Protein AF-A0AAV7U2W4-F1 (afdb_monomer_lite)

Structure (mmCIF, N/CA/C/O backbone):
data_AF-A0AAV7U2W4-F1
#
_entry.id   AF-A0AAV7U2W4-F1
#
loop_
_atom_site.group_PDB
_atom_site.id
_atom_site.type_symbol
_atom_site.label_atom_id
_atom_site.label_alt_id
_atom_sit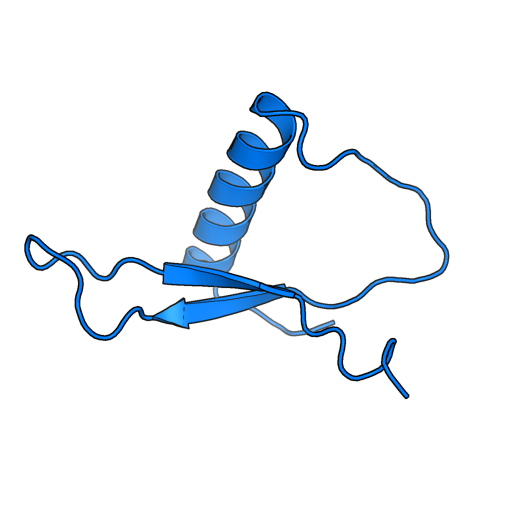e.label_comp_id
_atom_site.label_asym_id
_atom_site.label_entity_id
_atom_site.label_seq_id
_atom_site.pdbx_PDB_ins_code
_atom_site.Cartn_x
_atom_site.Cartn_y
_atom_site.Cartn_z
_atom_site.occupancy
_atom_site.B_iso_or_equiv
_atom_site.auth_seq_id
_atom_site.auth_comp_id
_atom_site.auth_asym_id
_atom_site.auth_atom_id
_atom_site.pdbx_PDB_model_num
ATOM 1 N N . ILE A 1 1 ? -10.177 -11.605 -1.909 1.00 60.00 1 ILE A N 1
ATOM 2 C CA . ILE A 1 1 ? -8.749 -11.194 -1.893 1.00 60.00 1 ILE A CA 1
ATOM 3 C C . ILE A 1 1 ? -8.139 -11.608 -3.228 1.00 60.00 1 ILE A C 1
ATOM 5 O O . ILE A 1 1 ? -8.204 -12.783 -3.564 1.00 60.00 1 ILE A O 1
ATOM 9 N N . TYR A 1 2 ? -7.657 -10.662 -4.035 1.00 73.06 2 TYR A N 1
ATOM 10 C CA . TYR A 1 2 ? -7.172 -10.949 -5.390 1.00 73.06 2 TYR A CA 1
ATOM 11 C C . TYR A 1 2 ? -5.842 -11.710 -5.362 1.00 73.06 2 TYR A C 1
ATOM 13 O O . TYR A 1 2 ? -4.925 -11.354 -4.621 1.00 73.06 2 TYR A O 1
ATOM 21 N N . ARG A 1 3 ? -5.719 -12.749 -6.194 1.00 84.06 3 ARG A N 1
ATOM 22 C CA . ARG A 1 3 ? -4.446 -13.444 -6.401 1.00 84.06 3 ARG A CA 1
ATOM 23 C C . ARG A 1 3 ? -3.536 -12.560 -7.252 1.00 84.06 3 ARG A C 1
ATOM 25 O O . ARG A 1 3 ? -3.894 -12.221 -8.372 1.00 84.06 3 ARG A O 1
ATOM 32 N N . GLN A 1 4 ? -2.363 -12.231 -6.720 1.00 84.19 4 GLN A N 1
ATOM 33 C CA . GLN A 1 4 ? -1.335 -11.460 -7.417 1.00 84.19 4 GLN A CA 1
ATOM 34 C C . GLN A 1 4 ? -0.129 -12.353 -7.753 1.00 84.19 4 GLN A C 1
ATOM 36 O O . GLN A 1 4 ? 0.210 -13.213 -6.932 1.00 84.19 4 GLN A O 1
ATOM 41 N N . PRO A 1 5 ? 0.519 -12.168 -8.919 1.00 86.88 5 PRO A N 1
ATOM 42 C CA . PRO A 1 5 ? 1.823 -12.761 -9.210 1.00 86.88 5 PRO A CA 1
ATOM 43 C C . PRO A 1 5 ? 2.889 -12.277 -8.219 1.00 86.88 5 PRO A C 1
ATOM 45 O O . PRO A 1 5 ? 2.785 -11.172 -7.687 1.00 86.88 5 PRO A O 1
ATOM 48 N N . ASP A 1 6 ? 3.945 -13.061 -8.009 1.00 87.12 6 ASP A N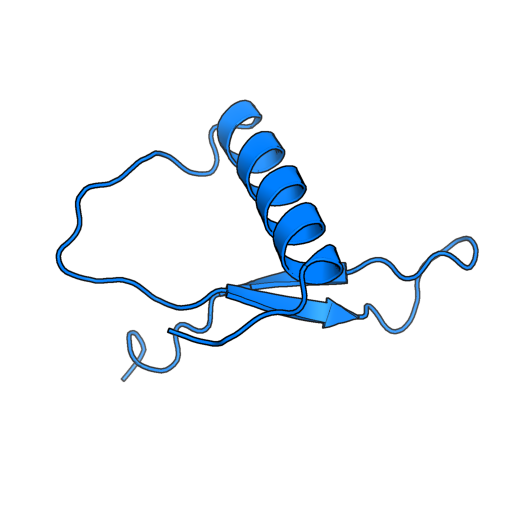 1
ATOM 49 C CA . ASP A 1 6 ? 4.936 -12.755 -6.966 1.00 87.12 6 ASP A CA 1
ATOM 50 C C . ASP A 1 6 ? 5.678 -11.433 -7.206 1.00 87.12 6 ASP A C 1
ATOM 52 O O . ASP A 1 6 ? 5.758 -10.612 -6.298 1.00 87.12 6 ASP A O 1
ATOM 56 N N . HIS A 1 7 ? 6.063 -11.135 -8.451 1.00 83.94 7 HIS A N 1
ATOM 57 C CA . HIS A 1 7 ? 6.683 -9.847 -8.792 1.00 83.94 7 HIS A CA 1
ATOM 58 C C . HIS A 1 7 ? 5.785 -8.636 -8.468 1.00 83.94 7 HIS A C 1
ATOM 60 O O . HIS A 1 7 ? 6.275 -7.570 -8.110 1.00 83.94 7 HIS A O 1
ATOM 66 N N . VAL A 1 8 ? 4.459 -8.794 -8.561 1.00 86.56 8 VAL A N 1
ATOM 67 C CA . VAL A 1 8 ? 3.491 -7.741 -8.216 1.00 86.56 8 VAL A CA 1
ATOM 68 C C . VAL A 1 8 ? 3.404 -7.587 -6.698 1.00 86.56 8 VAL A C 1
ATOM 70 O O . VAL A 1 8 ? 3.348 -6.467 -6.196 1.00 86.56 8 VAL A O 1
ATOM 73 N N . ARG A 1 9 ? 3.433 -8.699 -5.952 1.00 88.94 9 ARG A N 1
ATOM 74 C CA . ARG A 1 9 ? 3.437 -8.679 -4.481 1.00 88.94 9 ARG A CA 1
ATOM 75 C C . ARG A 1 9 ? 4.671 -7.982 -3.928 1.00 88.94 9 ARG A C 1
ATOM 77 O O . ARG A 1 9 ? 4.542 -7.232 -2.965 1.00 88.94 9 ARG A O 1
ATOM 84 N N . ASP A 1 10 ? 5.831 -8.203 -4.532 1.00 90.38 10 ASP A N 1
ATOM 85 C CA . ASP A 1 10 ? 7.070 -7.562 -4.095 1.00 90.38 10 ASP A CA 1
ATOM 86 C C . ASP A 1 10 ? 7.030 -6.047 -4.332 1.00 90.38 10 ASP A C 1
ATOM 88 O O . ASP A 1 10 ? 7.371 -5.284 -3.429 1.00 90.38 10 ASP A O 1
ATOM 92 N N . CYS A 1 11 ? 6.501 -5.594 -5.475 1.00 89.38 11 CYS A N 1
ATOM 93 C CA . CYS A 1 11 ? 6.246 -4.167 -5.704 1.00 89.38 11 CYS A CA 1
ATOM 94 C C . CYS A 1 11 ? 5.259 -3.575 -4.684 1.00 89.38 11 CYS A C 1
ATOM 96 O O . CYS A 1 11 ? 5.493 -2.480 -4.177 1.00 89.38 11 CYS A O 1
ATOM 98 N N . ILE A 1 12 ? 4.177 -4.292 -4.351 1.00 91.94 12 ILE A N 1
ATOM 99 C CA . ILE A 1 12 ? 3.210 -3.855 -3.328 1.00 91.94 12 ILE A CA 1
ATOM 100 C C . ILE A 1 12 ? 3.905 -3.697 -1.972 1.00 91.94 12 ILE A C 1
ATOM 102 O O . ILE A 1 12 ? 3.734 -2.669 -1.324 1.00 91.94 12 ILE A O 1
ATOM 106 N N . LYS A 1 13 ? 4.709 -4.680 -1.551 1.00 92.56 13 LYS A N 1
ATOM 107 C CA . LYS A 1 13 ? 5.437 -4.631 -0.273 1.00 92.56 13 LYS A CA 1
ATOM 108 C C . LYS A 1 13 ? 6.402 -3.448 -0.202 1.00 92.56 13 LYS A C 1
ATOM 110 O O . LYS A 1 13 ? 6.447 -2.780 0.824 1.00 92.56 13 LYS A O 1
ATOM 115 N N . GLN A 1 14 ? 7.142 -3.181 -1.279 1.00 93.31 14 GLN A N 1
ATOM 116 C CA . GLN A 1 14 ? 8.074 -2.051 -1.343 1.00 93.31 14 GLN A CA 1
ATOM 117 C C . GLN A 1 14 ? 7.351 -0.708 -1.195 1.00 93.31 14 GLN A C 1
ATOM 119 O O . GLN A 1 14 ? 7.789 0.137 -0.416 1.00 93.31 14 GLN A O 1
ATOM 124 N N . GLU A 1 15 ? 6.226 -0.517 -1.889 1.00 93.56 15 GLU A N 1
ATOM 125 C CA . GLU A 1 15 ? 5.479 0.741 -1.786 1.00 93.56 15 GLU A CA 1
ATOM 126 C C . GLU A 1 15 ? 4.804 0.892 -0.414 1.00 93.56 15 GLU A C 1
ATOM 128 O O . GLU A 1 15 ? 4.821 1.980 0.154 1.00 93.56 15 GLU A O 1
ATOM 133 N N . VAL A 1 16 ? 4.273 -0.194 0.166 1.00 95.00 16 VAL A N 1
ATOM 134 C CA . VAL A 1 16 ? 3.722 -0.177 1.535 1.00 95.00 16 VAL A CA 1
ATOM 135 C C . VAL A 1 16 ? 4.791 0.209 2.552 1.00 95.00 16 VAL A C 1
ATOM 137 O O . VAL A 1 16 ? 4.542 1.081 3.378 1.00 95.00 16 VAL A O 1
ATOM 140 N N . GLN A 1 17 ? 5.988 -0.376 2.462 1.00 96.50 17 GLN A N 1
ATOM 141 C CA . GLN A 1 17 ? 7.102 -0.042 3.349 1.00 96.50 17 GLN A CA 1
ATOM 142 C C . GLN A 1 17 ? 7.477 1.442 3.252 1.00 96.50 17 GLN A C 1
ATOM 144 O O . GLN A 1 17 ? 7.602 2.122 4.267 1.00 96.50 17 GLN A O 1
ATOM 149 N N . LYS A 1 18 ? 7.565 1.975 2.033 1.00 95.88 18 LYS A N 1
ATOM 150 C CA . LYS A 1 18 ? 7.824 3.399 1.806 1.00 95.88 18 LYS A CA 1
ATOM 151 C C . LYS A 1 18 ? 6.720 4.290 2.385 1.00 95.88 18 LYS A C 1
ATOM 153 O O . LYS A 1 18 ? 7.016 5.324 2.973 1.00 95.88 18 LYS A O 1
ATOM 158 N N . MET A 1 19 ? 5.448 3.917 2.233 1.00 96.12 19 MET A N 1
ATOM 159 C CA . MET A 1 19 ? 4.334 4.685 2.803 1.00 96.12 19 MET A CA 1
ATOM 160 C C . MET A 1 19 ? 4.312 4.641 4.338 1.00 96.12 19 MET A C 1
ATOM 162 O O . MET A 1 19 ? 3.946 5.644 4.950 1.00 96.12 19 MET A O 1
ATOM 166 N N . LEU A 1 20 ? 4.719 3.519 4.947 1.00 97.38 20 LEU A N 1
ATOM 167 C CA . LEU A 1 20 ? 4.906 3.396 6.398 1.00 97.38 20 LEU A CA 1
ATOM 168 C C . LEU A 1 20 ? 6.023 4.331 6.881 1.00 97.38 20 LEU A C 1
ATOM 170 O O . LEU A 1 20 ? 5.834 5.062 7.847 1.00 97.38 20 LEU A O 1
ATOM 174 N N . GLU A 1 21 ? 7.159 4.361 6.180 1.00 97.75 21 GLU A N 1
ATOM 175 C CA . GLU A 1 21 ? 8.287 5.256 6.489 1.00 97.75 21 GLU A CA 1
ATOM 176 C C . GLU A 1 21 ? 7.924 6.738 6.337 1.00 97.75 21 GLU A C 1
ATOM 178 O O . GLU A 1 21 ? 8.362 7.571 7.128 1.00 97.75 21 GLU A O 1
ATOM 183 N N . LEU A 1 22 ? 7.094 7.071 5.346 1.00 97.31 22 LEU A N 1
ATOM 184 C CA . LEU A 1 22 ? 6.567 8.423 5.153 1.00 97.31 22 LEU A CA 1
ATOM 185 C C . LEU A 1 22 ? 5.462 8.793 6.157 1.00 97.31 22 LEU A C 1
ATOM 187 O O . LEU A 1 22 ? 5.037 9.947 6.17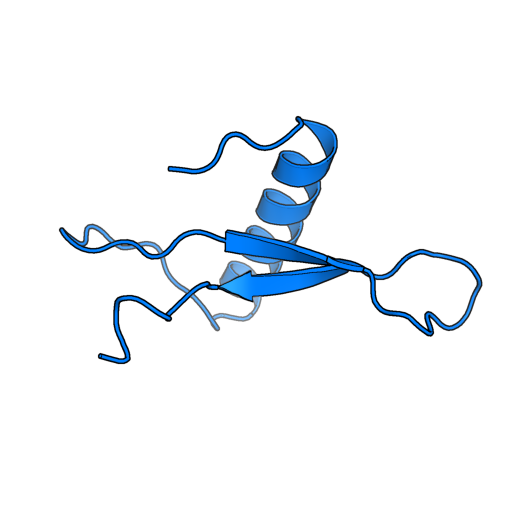6 1.00 97.31 22 LEU A O 1
ATOM 191 N N . GLY A 1 23 ? 4.968 7.842 6.957 1.00 96.81 23 GLY A N 1
ATOM 192 C CA . GLY A 1 23 ? 3.873 8.057 7.907 1.00 96.81 23 GLY A CA 1
ATOM 193 C C . GLY A 1 23 ? 2.511 8.315 7.253 1.00 96.81 23 GLY A C 1
ATOM 194 O O . GLY A 1 23 ? 1.629 8.889 7.883 1.00 96.81 23 GLY A O 1
ATOM 195 N N . VAL A 1 24 ? 2.333 7.928 5.984 1.00 97.00 24 VAL A N 1
ATOM 196 C CA . VAL A 1 24 ? 1.068 8.111 5.242 1.00 97.00 24 VAL A CA 1
ATOM 197 C C . VAL A 1 24 ? 0.073 6.985 5.543 1.00 97.00 24 VAL A C 1
ATOM 199 O O . VAL A 1 24 ? -1.134 7.173 5.405 1.00 97.00 24 VAL A O 1
ATOM 202 N N . VAL A 1 25 ? 0.571 5.813 5.944 1.00 96.25 25 VAL A N 1
ATOM 203 C CA . VAL A 1 25 ? -0.234 4.644 6.330 1.00 96.25 25 VAL A CA 1
ATOM 204 C C . VAL A 1 25 ? 0.278 4.059 7.643 1.00 96.25 25 VAL A C 1
ATOM 206 O O . VAL A 1 25 ? 1.428 4.277 8.019 1.00 96.25 25 VAL A O 1
ATOM 209 N N . GLU A 1 26 ? -0.559 3.264 8.304 1.00 96.88 26 GLU A N 1
ATOM 210 C CA . GLU A 1 26 ? -0.225 2.540 9.530 1.00 96.88 26 GLU A CA 1
ATOM 211 C C . GLU A 1 26 ? -0.754 1.100 9.492 1.00 96.88 26 GLU A C 1
ATOM 213 O O . GLU A 1 26 ? -1.612 0.745 8.677 1.00 96.88 26 GLU A O 1
ATOM 218 N N . HIS A 1 27 ? -0.231 0.254 10.378 1.00 96.12 27 HIS A N 1
ATOM 219 C CA . HIS A 1 27 ? -0.780 -1.084 10.582 1.00 96.12 27 HIS A CA 1
ATOM 220 C C . HIS A 1 27 ? -2.147 -0.976 11.264 1.00 96.12 27 HIS A C 1
ATOM 222 O O . HIS A 1 27 ? -2.316 -0.190 12.190 1.00 96.12 27 HIS A O 1
ATOM 228 N N . SER A 1 28 ? -3.115 -1.784 10.830 1.00 95.00 28 SER A N 1
ATOM 229 C CA . SER A 1 28 ? -4.465 -1.785 11.398 1.00 95.00 28 SER A CA 1
ATOM 230 C C . SER A 1 28 ? -5.013 -3.201 11.555 1.00 95.00 28 SER A C 1
ATOM 232 O O . SER A 1 28 ? -4.718 -4.091 10.756 1.00 95.00 28 SER A O 1
ATOM 234 N N . GLU A 1 29 ? -5.851 -3.387 12.573 1.00 95.94 29 GLU A N 1
ATOM 235 C CA . GLU A 1 29 ? -6.662 -4.588 12.789 1.00 95.94 29 GLU A CA 1
ATOM 236 C 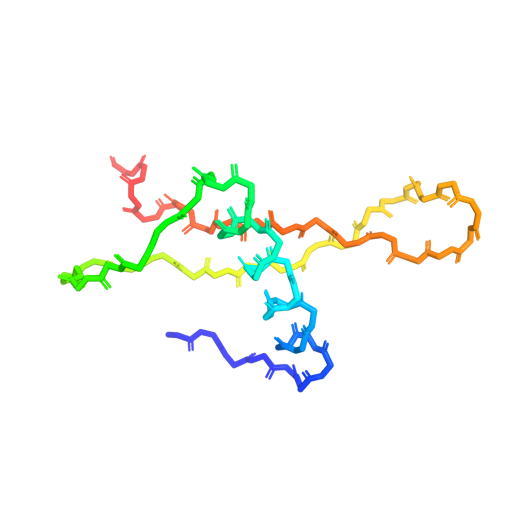C . GLU A 1 29 ? -8.137 -4.233 12.566 1.00 95.94 29 GLU A C 1
ATOM 238 O O . GLU A 1 29 ? -8.917 -4.050 13.498 1.00 95.94 29 GLU A O 1
ATOM 243 N N . SER A 1 30 ? -8.514 -4.055 11.299 1.00 92.69 30 SER A N 1
ATOM 244 C CA . SER A 1 30 ? -9.874 -3.675 10.911 1.00 92.69 30 SER A CA 1
ATOM 245 C C . SER A 1 30 ? -10.677 -4.890 10.436 1.00 92.69 30 SER A C 1
ATOM 247 O O . SER A 1 30 ? -10.144 -5.716 9.690 1.00 92.69 30 SER A O 1
ATOM 249 N N . PRO A 1 31 ? -11.983 -4.986 10.759 1.00 94.62 31 PRO A N 1
ATOM 250 C CA . PRO A 1 31 ? -12.869 -5.964 10.126 1.00 94.62 31 PRO A CA 1
ATOM 251 C C . PRO A 1 31 ? -13.120 -5.660 8.634 1.00 94.62 31 PRO A C 1
ATOM 253 O O . PRO A 1 31 ? -13.699 -6.485 7.928 1.00 94.62 31 PRO A O 1
ATOM 256 N N . TRP A 1 32 ? -12.676 -4.496 8.143 1.00 92.25 32 TRP A N 1
ATOM 257 C CA . TRP A 1 32 ? -12.835 -4.041 6.762 1.00 92.25 32 TRP A CA 1
ATOM 258 C C . TRP A 1 32 ? -11.492 -3.963 6.039 1.00 92.25 32 TRP A C 1
ATOM 260 O O . TRP A 1 32 ? -10.523 -3.416 6.566 1.00 92.25 32 TRP A O 1
ATOM 270 N N . ALA A 1 33 ? -11.458 -4.426 4.789 1.00 92.00 33 ALA A N 1
ATOM 271 C CA . ALA A 1 33 ? -10.290 -4.311 3.924 1.00 92.00 33 ALA A CA 1
ATOM 272 C C . ALA A 1 33 ? -10.701 -4.067 2.467 1.00 92.00 33 ALA A C 1
ATOM 274 O O . ALA A 1 33 ? -11.620 -4.706 1.953 1.00 92.00 33 ALA A O 1
ATOM 275 N N . SER A 1 34 ? -9.976 -3.175 1.789 1.00 93.12 34 SER A N 1
ATOM 276 C CA . SER A 1 34 ? -10.094 -2.945 0.345 1.00 93.12 34 SER A CA 1
ATOM 277 C C . SER A 1 34 ? -8.841 -3.469 -0.368 1.00 93.12 34 SER A C 1
ATOM 279 O O . SER A 1 34 ? -7.732 -3.298 0.141 1.00 93.12 34 SER A O 1
ATOM 281 N N . PRO A 1 35 ? -8.970 -4.144 -1.522 1.00 92.62 35 PRO A N 1
ATOM 282 C CA . PRO A 1 35 ? -7.827 -4.738 -2.199 1.00 92.62 35 PRO A CA 1
ATOM 283 C C . PRO A 1 35 ? -6.960 -3.696 -2.916 1.00 92.62 35 PRO A C 1
ATOM 285 O O . PRO A 1 35 ? -7.451 -2.686 -3.416 1.00 92.62 35 PRO A O 1
ATOM 288 N N . VAL A 1 36 ? -5.663 -3.993 -3.023 1.00 92.50 36 VAL A N 1
ATOM 289 C CA . VAL A 1 36 ? -4.690 -3.192 -3.780 1.00 92.50 36 VAL A CA 1
ATOM 290 C C . VAL A 1 36 ? -4.599 -3.685 -5.225 1.00 92.50 36 VAL A C 1
ATOM 292 O O . VAL A 1 36 ? -4.569 -4.892 -5.488 1.00 92.50 36 VAL A O 1
ATOM 295 N N . VAL A 1 37 ? -4.508 -2.741 -6.158 1.00 91.00 37 VAL A N 1
ATOM 296 C CA . VAL A 1 37 ? -4.350 -2.949 -7.597 1.00 91.00 37 VAL A CA 1
ATOM 297 C C . VAL A 1 37 ? -3.163 -2.120 -8.087 1.00 91.00 37 VAL A C 1
ATOM 299 O O . VAL A 1 37 ? -3.098 -0.9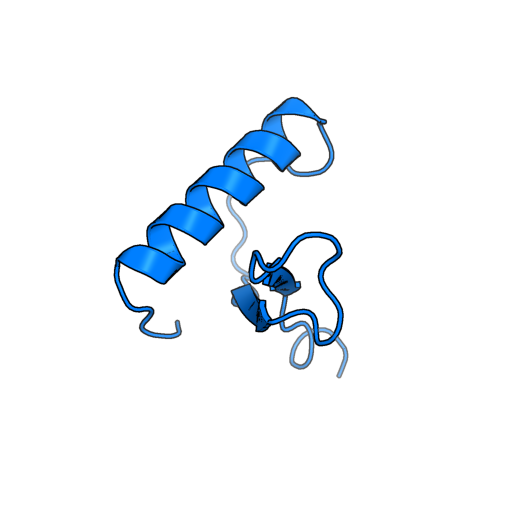15 -7.853 1.00 91.00 37 VAL A O 1
ATOM 302 N N . LEU A 1 38 ? -2.226 -2.762 -8.790 1.00 89.56 38 LEU A N 1
ATOM 303 C CA . LEU A 1 38 ? -1.131 -2.068 -9.466 1.00 89.56 38 LEU A CA 1
ATOM 304 C C . LEU A 1 38 ? -1.496 -1.795 -10.928 1.00 89.56 38 LEU A C 1
ATOM 306 O O . LEU A 1 38 ? -1.874 -2.712 -11.655 1.00 89.56 38 LEU A O 1
ATOM 310 N N . VAL A 1 39 ? -1.351 -0.542 -11.366 1.00 88.12 39 VAL A N 1
ATOM 311 C CA . VAL A 1 39 ? -1.681 -0.114 -12.738 1.00 88.12 39 VAL A CA 1
ATOM 312 C C . VAL A 1 39 ? -0.455 0.519 -13.398 1.00 88.12 39 VAL A C 1
ATOM 314 O O . VAL A 1 39 ? 0.130 1.429 -12.816 1.00 88.12 39 VAL A O 1
ATOM 317 N N . PRO A 1 40 ? -0.044 0.102 -14.607 1.00 85.81 40 PRO A N 1
ATOM 318 C CA . PRO A 1 40 ? 1.092 0.718 -15.285 1.00 85.81 40 PRO A CA 1
ATOM 319 C C . PRO A 1 40 ? 0.804 2.182 -15.640 1.00 85.81 40 PRO A C 1
ATOM 321 O O . PRO A 1 40 ? -0.270 2.524 -16.139 1.00 85.81 40 PRO A O 1
ATOM 324 N N . LYS A 1 41 ? 1.781 3.062 -15.416 1.00 84.44 41 LYS A N 1
ATOM 325 C CA . LYS A 1 41 ? 1.734 4.462 -15.846 1.00 84.44 41 LYS A CA 1
ATOM 326 C C . LYS A 1 41 ? 2.050 4.534 -17.352 1.00 84.44 41 LYS A C 1
ATOM 328 O O . LYS A 1 41 ? 3.116 4.070 -17.753 1.00 84.44 41 LYS A O 1
ATOM 333 N N . PRO A 1 42 ? 1.175 5.130 -18.189 1.00 76.50 42 PRO A N 1
ATOM 334 C CA . PRO A 1 42 ? 1.353 5.154 -19.649 1.00 76.50 42 PRO A CA 1
ATOM 335 C C . PRO A 1 42 ? 2.613 5.892 -20.127 1.00 76.50 42 PRO A C 1
ATOM 337 O O . PRO A 1 42 ? 3.214 5.511 -21.125 1.00 76.50 42 PRO A O 1
ATOM 340 N N . HIS A 1 43 ? 3.026 6.934 -19.401 1.00 68.38 43 HIS A N 1
ATOM 341 C CA . HIS A 1 43 ? 4.227 7.716 -19.688 1.00 68.38 43 HIS A CA 1
ATOM 342 C C . HIS A 1 43 ? 5.135 7.685 -18.465 1.00 68.38 43 HIS A C 1
ATOM 344 O O . HIS A 1 43 ? 4.980 8.484 -17.538 1.00 68.38 43 HIS A O 1
ATOM 350 N N . SER A 1 44 ? 6.066 6.742 -18.442 1.00 63.97 44 SER A N 1
ATOM 351 C CA . SER A 1 44 ? 7.203 6.839 -17.542 1.00 63.97 44 SER A CA 1
ATOM 352 C C . SER A 1 44 ? 8.308 7.582 -18.268 1.00 63.97 44 SER A C 1
ATOM 354 O O . SER A 1 44 ? 8.673 7.227 -19.391 1.00 63.97 44 SER A O 1
ATOM 356 N N . LYS A 1 45 ? 8.847 8.614 -17.627 1.00 57.66 45 LYS A N 1
ATOM 357 C CA . LYS A 1 45 ? 10.128 9.172 -18.049 1.00 57.66 45 LYS A CA 1
ATOM 358 C C . LYS A 1 45 ? 11.167 8.048 -17.866 1.00 57.66 45 LYS A C 1
ATOM 360 O O . LYS A 1 45 ? 11.063 7.272 -16.917 1.00 57.66 45 LYS A O 1
ATOM 365 N N . ASP A 1 46 ? 12.065 7.879 -18.830 1.00 60.66 46 ASP A N 1
ATOM 366 C CA . ASP A 1 46 ? 13.222 6.962 -18.774 1.00 60.66 46 ASP A CA 1
ATOM 367 C C . ASP A 1 46 ? 12.993 5.463 -19.069 1.00 60.66 46 ASP A C 1
ATOM 369 O O . ASP A 1 46 ? 13.829 4.627 -18.733 1.00 60.66 46 ASP A O 1
ATOM 373 N N . GLY A 1 47 ? 11.891 5.079 -19.726 1.00 58.62 47 GLY A N 1
ATOM 374 C CA . GLY A 1 47 ? 11.714 3.713 -20.264 1.00 58.62 47 GLY A CA 1
ATOM 375 C C . GLY A 1 47 ? 11.468 2.604 -19.227 1.00 58.62 47 GLY A C 1
ATOM 376 O O . GLY A 1 47 ? 11.165 1.468 -19.598 1.00 58.62 47 GLY A O 1
ATOM 377 N N . LYS A 1 48 ? 11.524 2.917 -17.927 1.00 62.19 48 LYS A N 1
ATOM 378 C CA . LYS A 1 48 ? 10.978 2.060 -16.861 1.00 62.19 48 LYS A CA 1
ATOM 379 C C . LYS A 1 48 ? 9.452 2.050 -16.931 1.00 62.19 48 LYS A C 1
ATOM 381 O O . LYS A 1 48 ? 8.854 3.010 -17.368 1.00 62.19 48 LYS A O 1
ATOM 386 N N . ARG A 1 49 ? 8.776 0.982 -16.509 1.00 65.56 49 ARG A N 1
ATOM 387 C CA . ARG A 1 49 ? 7.315 1.012 -16.309 1.00 65.56 49 ARG A CA 1
ATOM 388 C C . ARG A 1 49 ? 7.055 1.415 -14.862 1.00 65.56 49 ARG A C 1
ATOM 390 O O . ARG A 1 49 ? 7.131 0.572 -13.977 1.00 65.56 49 ARG A O 1
ATOM 397 N N . GLU A 1 50 ? 6.818 2.698 -14.606 1.00 79.19 50 GLU A N 1
ATOM 398 C CA . GLU A 1 50 ? 6.373 3.152 -13.283 1.00 79.19 50 GLU A CA 1
ATOM 399 C C . GLU A 1 50 ? 4.961 2.603 -13.016 1.00 79.19 50 GLU A C 1
ATOM 401 O O . GLU A 1 50 ? 4.076 2.720 -13.864 1.00 79.19 50 GLU A O 1
ATOM 406 N N . MET A 1 51 ? 4.745 1.971 -11.864 1.00 84.69 51 MET A N 1
ATOM 407 C CA . MET A 1 51 ? 3.450 1.396 -11.487 1.00 84.69 51 MET A CA 1
ATOM 408 C C . MET A 1 51 ? 2.745 2.336 -10.507 1.00 84.69 51 MET A C 1
ATOM 410 O O . MET A 1 51 ? 3.366 2.864 -9.591 1.00 84.69 51 MET A O 1
ATOM 414 N N . ARG A 1 52 ? 1.440 2.539 -10.683 1.00 89.56 52 ARG A N 1
ATOM 415 C CA . ARG A 1 52 ? 0.580 3.238 -9.728 1.00 89.56 52 ARG A CA 1
ATOM 416 C C . ARG A 1 52 ? 0.072 2.246 -8.696 1.00 89.56 52 ARG A C 1
ATOM 418 O O . ARG A 1 52 ? -0.522 1.234 -9.066 1.00 89.56 52 ARG A O 1
ATOM 425 N N . PHE A 1 53 ? 0.277 2.571 -7.426 1.00 91.62 53 PHE A N 1
ATOM 426 C CA . PHE A 1 53 ? -0.333 1.873 -6.306 1.00 91.62 53 PHE A CA 1
ATOM 427 C C . PHE A 1 53 ? -1.743 2.423 -6.084 1.00 91.62 53 PHE A C 1
ATOM 429 O O . PHE A 1 53 ? -1.906 3.586 -5.719 1.00 91.62 53 PHE A O 1
ATOM 436 N N . CYS A 1 54 ? -2.770 1.618 -6.354 1.00 92.44 54 CYS A N 1
ATOM 437 C CA . CYS A 1 54 ? -4.166 2.028 -6.220 1.00 92.44 54 CYS A CA 1
ATOM 438 C C . CYS A 1 54 ? -4.912 1.088 -5.273 1.00 92.44 54 CYS A C 1
ATOM 440 O O . CYS A 1 54 ? -4.699 -0.121 -5.296 1.00 92.44 54 CYS A O 1
ATOM 442 N N . VAL A 1 55 ? -5.820 1.636 -4.468 1.00 93.81 55 VAL A N 1
ATOM 443 C CA . VAL A 1 55 ? -6.732 0.851 -3.629 1.00 93.81 55 VAL A CA 1
ATOM 444 C C . VAL A 1 55 ? -8.117 0.884 -4.261 1.00 93.81 55 VAL A C 1
ATOM 446 O O . VAL A 1 55 ? -8.615 1.945 -4.639 1.00 93.81 55 VAL A O 1
ATOM 449 N N . ASP A 1 56 ? -8.732 -0.283 -4.411 1.00 93.69 56 ASP A N 1
ATOM 450 C CA . ASP A 1 56 ? -10.065 -0.419 -4.986 1.00 93.69 56 ASP A CA 1
ATOM 451 C C . ASP A 1 56 ? -11.145 -0.152 -3.926 1.00 93.69 56 ASP A C 1
ATOM 453 O O . ASP A 1 56 ? -11.652 -1.071 -3.284 1.00 93.69 56 ASP A O 1
ATOM 457 N N . TYR A 1 57 ? -11.497 1.124 -3.753 1.00 95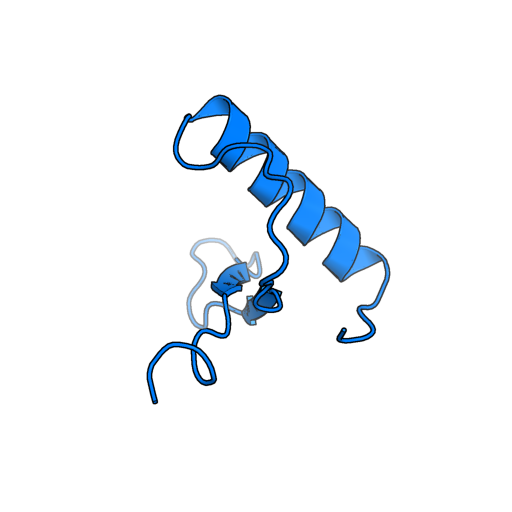.00 57 TYR A N 1
ATOM 458 C CA . TYR A 1 57 ? -12.533 1.580 -2.816 1.00 95.00 57 TYR A CA 1
ATOM 459 C C . TYR A 1 57 ? -13.963 1.509 -3.370 1.00 95.00 57 TYR A C 1
ATOM 461 O O . TYR A 1 57 ? -14.877 2.077 -2.776 1.00 95.00 57 TYR A O 1
ATOM 469 N N . ARG A 1 58 ? -14.210 0.824 -4.496 1.00 94.56 58 ARG A N 1
ATOM 470 C CA . ARG A 1 58 ? -15.555 0.790 -5.103 1.00 94.56 58 ARG A CA 1
ATOM 471 C C . ARG A 1 58 ? -16.635 0.267 -4.157 1.00 94.56 58 ARG A C 1
ATOM 473 O O . ARG A 1 58 ? -17.746 0.761 -4.226 1.00 94.56 58 ARG A O 1
ATOM 480 N N . GLY A 1 59 ? -16.312 -0.697 -3.291 1.00 92.19 59 GLY A N 1
ATOM 481 C CA . GLY A 1 59 ? -17.255 -1.215 -2.292 1.00 92.19 59 GLY A CA 1
ATOM 482 C C . GLY A 1 59 ? -17.467 -0.289 -1.090 1.00 92.19 59 GLY A C 1
ATOM 483 O O . GLY A 1 59 ? -18.515 -0.354 -0.466 1.00 92.19 59 GLY A O 1
ATOM 484 N N . LEU A 1 60 ? -16.492 0.570 -0.776 1.00 94.06 60 LEU A N 1
ATOM 485 C CA . LEU A 1 60 ? -16.606 1.562 0.297 1.00 94.06 60 LEU A CA 1
ATOM 486 C C . LEU A 1 60 ? -17.429 2.782 -0.140 1.00 94.06 60 LEU A C 1
ATOM 488 O O . LEU A 1 60 ? -18.126 3.369 0.673 1.00 94.06 60 LEU A O 1
ATOM 492 N N . ASN A 1 61 ? -17.323 3.166 -1.414 1.00 96.19 61 ASN A N 1
ATOM 493 C CA . ASN A 1 61 ? -17.923 4.384 -1.964 1.00 96.19 61 ASN A CA 1
ATOM 494 C C . ASN A 1 61 ? -19.365 4.200 -2.480 1.00 96.19 61 ASN A C 1
ATOM 496 O O . ASN A 1 61 ? -19.841 5.050 -3.236 1.00 96.19 61 ASN A O 1
ATOM 500 N N . GLN A 1 62 ? -20.017 3.082 -2.157 1.00 83.25 62 GLN A N 1
ATOM 501 C CA . GLN A 1 62 ? -21.448 2.882 -2.415 1.00 83.25 62 GLN A CA 1
ATOM 502 C C . GLN A 1 62 ? -22.279 3.585 -1.347 1.00 83.25 62 GLN A C 1
ATOM 504 O O . GLN A 1 62 ? -23.335 4.134 -1.728 1.00 83.25 62 GLN A O 1
#

InterPro domains:
  IPR043502 DNA/RNA polymerase superfamily [SSF56672] (2-62)
  IPR053134 RNA-directed DNA polymerase homolog [PTHR24559] (7-62)

pLDDT: mean 87.39, std 11.04, range [57.66, 97.75]

Foldseek 3Di:
DDDDDPVVVVVVVVVVVVCVVVVVDDDDDDPDDFDWDWAFDPDDPPPDGDIDTDTDCVVVVD

Radius of gyration: 13.29 Å; chains: 1; bounding box: 35×23×33 Å

Sequence (62 aa):
IYRQPDHVRDCIKQEVQKMLELGVVEHSESPWASPVVLVPKPHSKDGKREMRFCVDYRGLNQ

Organism: Pleurodeles waltl (NCBI:txid8319)

Secondary structure (DSSP, 8-state):
-----HHHHHHHHHHHHHHHHTTS------S----EEEEE-S--TTS--PEEEEE--TTT--